Protein AF-A0A1I1RXA1-F1 (afdb_monomer_lite)

Radius of gyration: 14.14 Å; chains: 1; bounding box: 31×20×42 Å

Sequence (80 aa):
MDTLLIIFLILAFELLPIDSWLNKHNLIYVTPICYSLLLILILLLSVFGFANAFHWYDYVIAIITFIYEWLVLFKRIQKN

pLDDT: mean 71.7, std 10.11, range [50.16, 85.5]

Organism: NCBI:txid1505723

Foldseek 3Di:
DLVVVVVVVVVVVVPDVVVVVCVVVVVLVVVLVVLVVVLVVVVVCCVVPCVVVDDPVNNVVSVVSNVVSVVVSVVVVVVD

Secondary structure (DSSP, 8-state):
-HHHHHHHHHHHHHHSTHHHHHHHTT-TTHHHHHHHHHHHHHHHHHHTTGGGGS-HHHHHHHHHHHHHHHHHHHHHHHH-

Structure (mmCIF, N/CA/C/O backbone):
data_AF-A0A1I1RXA1-F1
#
_entry.id   AF-A0A1I1RXA1-F1
#
loop_
_atom_site.group_PDB
_atom_site.id
_atom_site.type_symbol
_atom_site.label_atom_id
_atom_site.label_alt_id
_atom_site.label_comp_id
_atom_site.label_asym_id
_atom_site.label_entity_id
_atom_site.label_seq_id
_atom_site.pdbx_PDB_ins_code
_atom_site.Cartn_x
_atom_site.Cartn_y
_atom_site.Cartn_z
_atom_site.occupancy
_atom_site.B_iso_or_equiv
_atom_site.auth_seq_id
_atom_site.auth_comp_id
_atom_site.auth_asym_id
_atom_site.auth_atom_id
_atom_site.pdbx_PDB_model_num
ATOM 1 N N . MET A 1 1 ? -1.744 0.403 -22.204 1.00 51.53 1 MET A N 1
ATOM 2 C CA . MET A 1 1 ? -2.910 -0.383 -21.732 1.00 51.53 1 MET A CA 1
ATOM 3 C C . MET A 1 1 ? -2.695 -0.873 -20.304 1.00 51.53 1 MET A C 1
ATOM 5 O O . MET A 1 1 ? -3.674 -1.037 -19.589 1.00 51.53 1 MET A O 1
ATOM 9 N N . ASP A 1 2 ? -1.444 -1.016 -19.863 1.00 50.16 2 ASP A N 1
ATOM 10 C CA . ASP A 1 2 ? -1.071 -1.567 -18.553 1.00 50.16 2 ASP A CA 1
ATOM 11 C C . ASP A 1 2 ? -1.432 -0.657 -17.363 1.00 50.16 2 ASP A C 1
ATOM 13 O O . ASP A 1 2 ? -1.931 -1.136 -16.349 1.00 50.16 2 ASP A O 1
ATOM 17 N N . THR A 1 3 ? -1.313 0.667 -17.510 1.00 53.44 3 THR A N 1
ATOM 18 C CA . THR A 1 3 ? -1.690 1.657 -16.479 1.00 53.44 3 THR A CA 1
ATOM 19 C C . THR A 1 3 ? -3.187 1.676 -16.170 1.00 53.44 3 THR A C 1
ATOM 21 O O . THR A 1 3 ? -3.578 1.760 -15.009 1.00 53.44 3 THR A O 1
ATOM 24 N N . LEU A 1 4 ? -4.047 1.527 -17.183 1.00 59.16 4 LEU A N 1
ATOM 25 C CA . LEU A 1 4 ? -5.499 1.441 -16.974 1.00 59.16 4 LEU A CA 1
ATOM 26 C C . LEU A 1 4 ? -5.895 0.175 -16.211 1.00 59.16 4 LEU A C 1
ATOM 28 O O . LEU A 1 4 ? -6.844 0.211 -15.436 1.00 59.16 4 LEU A O 1
ATOM 32 N N . LEU A 1 5 ? -5.164 -0.923 -16.410 1.00 57.66 5 LEU A N 1
ATOM 33 C CA . LEU A 1 5 ? -5.407 -2.195 -15.736 1.00 57.66 5 LEU A CA 1
ATOM 34 C C . LEU A 1 5 ? -5.052 -2.093 -14.245 1.00 57.66 5 LEU A C 1
ATOM 36 O O . LEU A 1 5 ? -5.825 -2.543 -13.407 1.00 57.66 5 LEU A O 1
A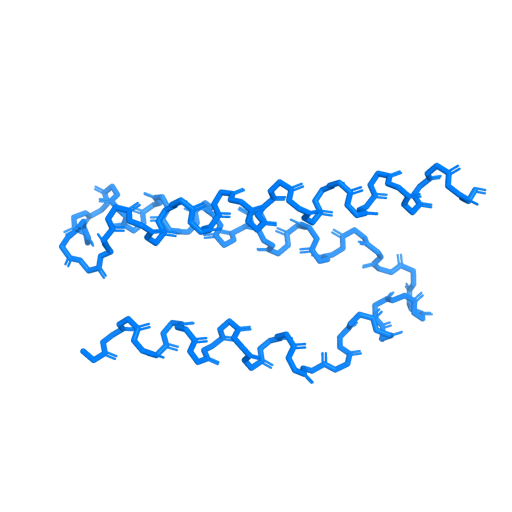TOM 40 N N . ILE A 1 6 ? -3.948 -1.415 -13.913 1.00 58.47 6 ILE A N 1
ATOM 41 C CA . ILE A 1 6 ? -3.541 -1.122 -12.527 1.00 58.47 6 ILE A CA 1
ATOM 42 C C . ILE A 1 6 ? -4.573 -0.220 -11.839 1.00 58.47 6 ILE A C 1
ATOM 44 O O . ILE A 1 6 ? -5.010 -0.523 -10.731 1.00 58.47 6 ILE A O 1
ATOM 48 N N . ILE A 1 7 ? -5.022 0.842 -12.513 1.00 57.31 7 ILE A N 1
ATOM 49 C CA . ILE A 1 7 ? -6.054 1.751 -11.993 1.00 57.31 7 ILE A CA 1
ATOM 50 C C . ILE A 1 7 ? -7.376 1.003 -11.764 1.00 57.31 7 ILE A C 1
ATOM 52 O O . ILE A 1 7 ? -7.983 1.156 -10.706 1.00 57.31 7 ILE A O 1
ATOM 56 N N . PHE A 1 8 ? -7.794 0.146 -12.703 1.00 59.16 8 PHE A N 1
ATOM 57 C CA . PHE A 1 8 ? -8.983 -0.696 -12.537 1.00 59.16 8 PHE A CA 1
ATOM 58 C C . PHE A 1 8 ? -8.850 -1.676 -11.372 1.00 59.16 8 PHE A C 1
ATOM 60 O O . PHE A 1 8 ? -9.830 -1.914 -10.673 1.00 59.16 8 PHE A O 1
ATOM 67 N N . LEU A 1 9 ? -7.660 -2.235 -11.145 1.00 56.84 9 LEU A N 1
ATOM 68 C CA . LEU A 1 9 ? -7.416 -3.178 -10.055 1.00 56.84 9 LEU A CA 1
ATOM 69 C C . LEU A 1 9 ? -7.466 -2.484 -8.686 1.00 56.84 9 LEU A C 1
ATOM 71 O O . LEU A 1 9 ? -8.038 -3.035 -7.748 1.00 56.84 9 LEU A O 1
ATOM 75 N N . ILE A 1 10 ? -6.925 -1.264 -8.594 1.00 58.66 10 ILE A N 1
ATOM 76 C CA . ILE A 1 10 ? -6.977 -0.426 -7.386 1.00 58.66 10 ILE A CA 1
ATOM 77 C C . ILE A 1 10 ? -8.426 -0.004 -7.097 1.00 58.66 10 ILE A C 1
ATOM 79 O O . ILE A 1 10 ? -8.909 -0.220 -5.988 1.00 58.66 10 ILE A O 1
ATOM 83 N N . LEU A 1 11 ? -9.153 0.494 -8.105 1.00 55.16 11 LEU A N 1
ATOM 84 C CA . LEU A 1 11 ? -10.568 0.874 -7.980 1.00 55.16 11 LEU A CA 1
ATOM 85 C C . LEU A 1 11 ? -11.471 -0.315 -7.633 1.00 55.16 11 LEU A C 1
ATOM 87 O O . LEU A 1 11 ? -12.405 -0.168 -6.852 1.00 55.16 11 LEU A O 1
ATOM 91 N N . ALA A 1 12 ? -11.209 -1.500 -8.191 1.00 58.78 12 ALA A N 1
ATOM 92 C CA . ALA A 1 12 ? -11.972 -2.709 -7.884 1.00 58.78 12 ALA A CA 1
ATOM 93 C C . ALA A 1 12 ? -11.747 -3.191 -6.442 1.00 58.78 12 ALA A C 1
ATOM 95 O O . ALA A 1 12 ? -12.679 -3.699 -5.820 1.00 58.78 12 ALA A O 1
ATOM 96 N N . PHE A 1 13 ? -10.538 -3.011 -5.902 1.00 52.38 13 PHE A N 1
ATOM 97 C CA . PHE A 1 13 ? -10.246 -3.280 -4.493 1.00 52.38 13 PHE A CA 1
ATOM 98 C C . PHE A 1 13 ? -10.951 -2.290 -3.561 1.00 52.38 13 PHE A C 1
ATOM 100 O O . PHE A 1 13 ? -11.474 -2.701 -2.528 1.00 52.38 13 PHE A O 1
ATOM 107 N N . GLU A 1 14 ? -11.014 -1.017 -3.950 1.00 55.03 14 GLU A N 1
ATOM 108 C CA . GLU A 1 14 ? -11.675 0.050 -3.189 1.00 55.03 14 GLU A CA 1
ATOM 109 C C . GLU A 1 14 ? -13.215 -0.066 -3.224 1.00 55.03 14 GLU A C 1
ATOM 111 O O . GLU A 1 14 ? -13.895 0.312 -2.273 1.00 55.03 14 GLU A O 1
ATOM 116 N N . LEU A 1 15 ? -13.783 -0.644 -4.293 1.00 54.59 15 LEU A N 1
ATOM 117 C CA . LEU A 1 15 ? -15.231 -0.869 -4.431 1.00 54.59 15 LEU A CA 1
ATOM 118 C C . LEU A 1 15 ? -15.763 -2.068 -3.637 1.00 54.59 15 LEU A C 1
ATOM 120 O O . LEU A 1 15 ? -16.976 -2.182 -3.429 1.00 54.59 15 LEU A O 1
ATOM 124 N N . LEU A 1 16 ? -14.897 -2.994 -3.230 1.00 58.75 16 LEU A N 1
ATOM 125 C CA . LEU A 1 16 ? -15.321 -4.114 -2.405 1.00 58.75 16 LEU A CA 1
ATOM 126 C C . LEU A 1 16 ? -15.541 -3.619 -0.968 1.00 58.75 16 LEU A C 1
ATOM 128 O O . LEU A 1 16 ? -14.720 -2.867 -0.446 1.00 58.75 16 LEU A O 1
ATOM 132 N N . PRO A 1 17 ? -16.584 -4.086 -0.254 1.00 62.03 17 PRO A N 1
ATOM 133 C CA . PRO A 1 17 ? -16.834 -3.732 1.146 1.00 62.03 17 PRO A CA 1
ATOM 134 C C . PRO A 1 17 ? -15.828 -4.406 2.107 1.00 62.03 17 PRO A C 1
ATOM 136 O O . PRO A 1 17 ? -16.183 -4.787 3.228 1.00 62.03 17 PRO A O 1
ATOM 139 N N . ILE A 1 18 ? -14.575 -4.564 1.668 1.00 65.56 18 ILE A N 1
ATOM 140 C CA . ILE A 1 18 ? -13.441 -5.141 2.387 1.00 65.56 18 ILE A CA 1
ATOM 141 C C . ILE A 1 18 ? -13.253 -4.423 3.719 1.00 65.56 18 ILE A C 1
ATOM 143 O O . ILE A 1 18 ? -13.106 -5.094 4.733 1.00 65.56 18 ILE A O 1
ATOM 147 N N . ASP A 1 19 ? -13.388 -3.097 3.766 1.00 61.66 19 ASP A N 1
ATOM 148 C CA . ASP A 1 19 ? -13.264 -2.340 5.017 1.00 61.66 19 ASP A CA 1
ATOM 149 C C . ASP A 1 19 ? -14.283 -2.752 6.083 1.00 61.66 19 ASP A C 1
ATOM 151 O O . ASP A 1 19 ? -13.954 -2.860 7.267 1.00 61.66 19 ASP A O 1
ATOM 155 N N . SER A 1 20 ? -15.527 -3.009 5.673 1.00 65.31 20 SER A N 1
ATOM 156 C CA . SER A 1 20 ? -16.590 -3.426 6.592 1.00 65.31 20 SER A CA 1
ATOM 157 C C . SER A 1 20 ? -16.370 -4.851 7.105 1.00 65.31 20 SER A C 1
ATOM 159 O O . SER A 1 20 ? -16.586 -5.133 8.286 1.00 65.31 20 SER A O 1
ATOM 161 N N . TRP A 1 21 ? -15.877 -5.738 6.237 1.00 68.81 21 TRP A N 1
ATOM 162 C CA . TRP A 1 21 ? -15.565 -7.121 6.577 1.00 68.81 21 TRP A CA 1
ATOM 163 C C . TRP A 1 21 ? -14.319 -7.213 7.471 1.00 68.81 21 TRP A C 1
ATOM 165 O O . TRP A 1 21 ? -14.341 -7.904 8.490 1.00 68.81 21 TRP A O 1
ATOM 175 N N . LEU A 1 22 ? -13.273 -6.442 7.166 1.00 66.75 22 LEU A N 1
ATOM 176 C CA . LEU A 1 22 ? -12.046 -6.357 7.959 1.00 66.75 22 LEU A CA 1
ATOM 177 C C . LEU A 1 22 ? -12.310 -5.793 9.356 1.00 66.75 22 LEU A C 1
ATOM 179 O O . LEU A 1 22 ? -11.843 -6.371 10.337 1.00 66.75 22 LEU A O 1
ATOM 183 N N . ASN A 1 23 ? -13.114 -4.731 9.476 1.00 66.25 23 ASN A N 1
ATOM 184 C CA . ASN A 1 23 ? -13.524 -4.217 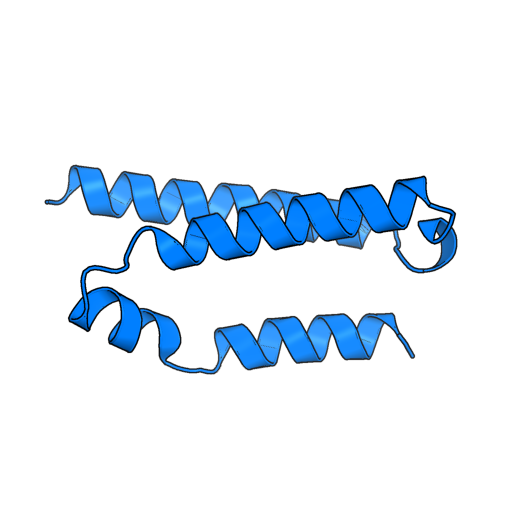10.786 1.00 66.25 23 ASN A CA 1
ATOM 185 C C . ASN A 1 23 ? -14.309 -5.263 11.588 1.00 66.25 23 ASN A C 1
ATOM 187 O O . ASN A 1 23 ? -14.058 -5.425 12.780 1.00 66.25 23 ASN A O 1
ATOM 191 N N . LYS A 1 24 ? -15.219 -6.011 10.948 1.00 71.88 24 LYS A N 1
ATOM 192 C CA . LYS A 1 24 ? -16.011 -7.056 11.619 1.00 71.88 24 LYS A CA 1
ATOM 193 C C . LYS A 1 24 ? -15.143 -8.181 12.195 1.00 71.88 24 LYS A C 1
ATOM 195 O O . LYS A 1 24 ? -15.517 -8.786 13.195 1.00 71.88 24 LYS A O 1
ATOM 200 N N . HIS A 1 25 ? -13.992 -8.445 11.582 1.00 74.38 25 HIS A N 1
ATOM 201 C CA . HIS A 1 25 ? -13.045 -9.475 12.008 1.00 74.38 25 HIS A CA 1
ATOM 202 C C . HIS A 1 25 ? -11.850 -8.934 12.818 1.00 74.38 25 HIS A C 1
ATOM 204 O O . HIS A 1 25 ? -10.906 -9.682 13.053 1.00 74.38 25 HIS A O 1
ATOM 210 N N . ASN A 1 26 ? -11.878 -7.672 13.277 1.00 66.62 26 ASN A N 1
ATOM 211 C CA . ASN A 1 26 ? -10.757 -7.003 13.969 1.00 66.62 26 ASN A CA 1
ATOM 212 C C . ASN A 1 26 ? -9.445 -6.958 13.159 1.00 66.62 26 ASN A C 1
ATOM 214 O O . ASN A 1 26 ? -8.357 -6.781 13.703 1.00 66.62 26 ASN A O 1
ATOM 218 N N . LEU A 1 27 ? -9.536 -7.058 11.836 1.00 72.94 27 LEU A N 1
ATOM 219 C CA . LEU A 1 27 ? -8.405 -7.062 10.913 1.00 72.94 27 LEU A CA 1
ATOM 220 C C . LEU A 1 27 ? -8.099 -5.648 10.389 1.00 72.94 27 LEU A C 1
ATOM 222 O O . LEU A 1 27 ? -7.795 -5.451 9.218 1.00 72.94 27 LEU A O 1
ATOM 226 N N . ILE A 1 28 ? -8.159 -4.649 11.271 1.00 67.69 28 ILE A N 1
ATOM 227 C CA . ILE A 1 28 ? -8.006 -3.221 10.931 1.00 67.69 28 ILE A CA 1
ATOM 228 C C . ILE A 1 28 ? -6.591 -2.915 10.404 1.00 67.69 28 ILE A C 1
ATOM 230 O O . ILE A 1 28 ? -6.396 -2.006 9.604 1.00 67.69 28 ILE A O 1
ATOM 234 N N . TYR A 1 29 ? -5.602 -3.712 10.811 1.00 72.94 29 TYR A N 1
ATOM 235 C CA . TYR A 1 29 ? -4.212 -3.589 10.369 1.00 72.94 29 TYR A CA 1
ATOM 236 C C . TYR A 1 29 ? -3.964 -4.146 8.961 1.00 72.94 29 TYR A C 1
ATOM 238 O O . TYR A 1 29 ? -2.934 -3.845 8.366 1.00 72.94 29 TYR A O 1
ATOM 246 N N . VAL A 1 30 ? -4.873 -4.961 8.413 1.00 74.38 30 VAL A N 1
ATOM 247 C CA . VAL A 1 30 ? -4.642 -5.655 7.135 1.00 74.38 30 VAL A CA 1
ATOM 248 C C . VAL A 1 30 ? -4.630 -4.678 5.965 1.00 74.38 30 VAL A C 1
ATOM 250 O O . VAL A 1 30 ? -3.760 -4.791 5.104 1.00 74.38 30 VAL A O 1
ATOM 253 N N . THR A 1 31 ? -5.522 -3.686 5.961 1.00 73.62 31 THR A N 1
ATOM 254 C CA . THR A 1 31 ? -5.597 -2.667 4.904 1.00 73.62 31 THR A CA 1
ATOM 255 C C . THR A 1 31 ? -4.266 -1.915 4.733 1.00 73.62 31 THR A C 1
ATOM 257 O O . THR A 1 31 ? -3.655 -2.037 3.668 1.00 73.62 31 THR A O 1
ATOM 260 N N . PRO A 1 32 ? -3.705 -1.245 5.763 1.00 77.19 32 PRO A N 1
ATOM 261 C CA . PRO A 1 32 ? -2.432 -0.534 5.622 1.00 77.19 32 PRO A CA 1
ATOM 262 C C . PRO A 1 32 ? -1.247 -1.464 5.316 1.00 77.19 32 PRO A C 1
ATOM 264 O O . PRO A 1 32 ? -0.322 -1.066 4.603 1.00 77.19 32 PRO A O 1
ATOM 267 N N . ILE A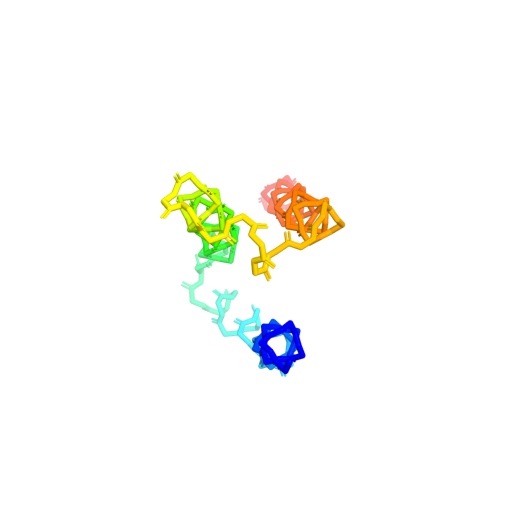 1 33 ? -1.266 -2.719 5.785 1.00 79.50 33 ILE A N 1
ATOM 268 C CA . ILE A 1 33 ? -0.240 -3.718 5.437 1.00 79.50 33 ILE A CA 1
ATOM 269 C C . ILE A 1 33 ? -0.294 -4.069 3.942 1.00 79.50 33 ILE A C 1
ATOM 271 O O . ILE A 1 33 ? 0.753 -4.125 3.294 1.00 79.50 33 ILE A O 1
ATOM 275 N N . CYS A 1 34 ? -1.485 -4.248 3.365 1.00 78.69 34 CYS A N 1
ATOM 276 C CA . CYS A 1 34 ? -1.650 -4.492 1.929 1.00 78.69 34 CYS A CA 1
ATOM 277 C C . CYS A 1 34 ? -1.113 -3.331 1.084 1.00 78.69 34 CYS A C 1
ATOM 279 O O . CYS A 1 34 ? -0.366 -3.569 0.135 1.00 78.69 34 CYS A O 1
ATOM 281 N N . TYR A 1 35 ? -1.410 -2.084 1.453 1.00 76.25 35 TYR A N 1
ATOM 282 C CA . TYR A 1 35 ? -0.867 -0.918 0.747 1.00 76.25 35 TYR A CA 1
ATOM 283 C C . TYR A 1 35 ? 0.651 -0.765 0.921 1.00 76.25 35 TYR A C 1
ATOM 285 O O . TYR A 1 35 ? 1.340 -0.347 -0.008 1.00 76.25 35 TYR A O 1
ATOM 293 N N . SER A 1 36 ? 1.201 -1.175 2.068 1.00 79.31 36 SER A N 1
ATOM 294 C CA . SER A 1 36 ? 2.655 -1.241 2.287 1.00 79.31 36 SER A CA 1
ATOM 295 C C . SER A 1 36 ? 3.321 -2.255 1.351 1.00 79.31 36 SER A C 1
ATOM 297 O O . SER A 1 36 ? 4.337 -1.954 0.725 1.00 79.31 36 SER A O 1
ATOM 299 N N . LEU A 1 37 ? 2.725 -3.443 1.206 1.00 78.31 37 LEU A N 1
ATOM 300 C CA . LEU A 1 37 ? 3.185 -4.472 0.268 1.00 78.31 37 LEU A CA 1
ATOM 301 C C . LEU A 1 37 ? 3.074 -4.011 -1.189 1.00 78.31 37 LEU A C 1
ATOM 303 O O . LEU A 1 37 ? 3.991 -4.253 -1.972 1.00 78.31 37 LEU A O 1
ATOM 307 N N . LEU A 1 38 ? 1.993 -3.310 -1.542 1.00 78.75 38 LEU A N 1
ATOM 308 C CA . LEU A 1 38 ? 1.797 -2.735 -2.873 1.00 78.75 38 LEU A CA 1
ATOM 309 C C . LEU A 1 38 ? 2.900 -1.719 -3.212 1.00 78.75 38 LEU A C 1
ATOM 311 O O . LEU A 1 38 ? 3.483 -1.784 -4.293 1.00 78.75 38 LEU A O 1
ATOM 315 N N . LEU A 1 39 ? 3.233 -0.822 -2.278 1.00 82.31 39 LEU A N 1
ATOM 316 C CA . LEU A 1 39 ? 4.316 0.151 -2.447 1.00 82.31 39 LEU A CA 1
ATOM 317 C C . LEU A 1 39 ? 5.662 -0.551 -2.691 1.00 82.31 39 LEU A C 1
ATOM 319 O O . LEU A 1 39 ? 6.388 -0.200 -3.620 1.00 82.31 39 LEU A O 1
ATOM 323 N N . ILE A 1 40 ? 5.978 -1.571 -1.886 1.00 83.50 40 ILE A N 1
ATOM 324 C CA . ILE A 1 40 ? 7.210 -2.363 -2.029 1.00 83.50 40 ILE A CA 1
ATOM 325 C C . ILE A 1 40 ? 7.251 -3.062 -3.391 1.00 83.50 40 ILE A C 1
ATOM 327 O O . ILE A 1 40 ? 8.293 -3.068 -4.044 1.00 83.50 40 ILE A O 1
ATOM 331 N N . LEU A 1 41 ? 6.124 -3.613 -3.845 1.00 79.31 41 LEU A N 1
ATOM 332 C CA . LEU A 1 41 ? 6.016 -4.269 -5.144 1.00 79.31 41 LEU A CA 1
ATOM 333 C C . LEU A 1 41 ? 6.270 -3.287 -6.298 1.00 79.31 41 LEU A C 1
ATOM 335 O O . LEU A 1 41 ? 7.039 -3.606 -7.203 1.00 79.31 41 LEU A O 1
ATOM 339 N N . ILE A 1 42 ? 5.678 -2.089 -6.247 1.00 77.62 42 ILE A N 1
ATOM 340 C CA . ILE A 1 42 ? 5.881 -1.030 -7.252 1.00 77.62 42 ILE A CA 1
ATOM 341 C C . ILE A 1 42 ? 7.353 -0.591 -7.283 1.00 77.62 42 ILE A C 1
ATOM 343 O O . ILE A 1 42 ? 7.938 -0.456 -8.359 1.00 77.62 42 ILE A O 1
ATOM 347 N N . LEU A 1 43 ? 7.982 -0.426 -6.115 1.00 80.56 43 LEU A N 1
ATOM 348 C CA . LEU A 1 43 ? 9.405 -0.088 -6.017 1.00 80.56 43 LEU A CA 1
ATOM 349 C C . LEU A 1 43 ? 10.303 -1.205 -6.567 1.00 80.56 43 LEU A C 1
ATOM 351 O O . LEU A 1 43 ? 11.232 -0.921 -7.319 1.00 80.56 43 LEU A O 1
ATOM 355 N N . LEU A 1 44 ? 10.016 -2.471 -6.250 1.00 80.06 44 LEU A N 1
ATOM 356 C CA . LEU A 1 44 ? 10.754 -3.617 -6.792 1.00 80.06 44 LEU A CA 1
ATOM 357 C C . LEU A 1 44 ? 10.637 -3.679 -8.317 1.00 80.06 44 LEU A C 1
ATOM 359 O O . LEU A 1 44 ? 11.654 -3.776 -8.999 1.00 80.06 44 LEU A O 1
ATOM 363 N N . LEU A 1 45 ? 9.423 -3.572 -8.860 1.00 75.44 45 LEU A N 1
ATOM 364 C CA . LEU A 1 45 ? 9.188 -3.567 -10.308 1.00 75.44 45 LEU A CA 1
ATOM 365 C C . LEU A 1 45 ? 9.962 -2.435 -11.000 1.00 75.44 45 LEU A C 1
ATOM 367 O O . LEU A 1 45 ? 10.584 -2.662 -12.039 1.00 75.44 45 LEU A O 1
ATOM 371 N N . SER A 1 46 ? 10.001 -1.250 -10.388 1.00 73.50 46 SER A N 1
ATOM 372 C CA . SER A 1 46 ? 10.803 -0.118 -10.862 1.00 73.50 46 SER A CA 1
ATOM 373 C C . SER A 1 46 ? 12.297 -0.450 -10.956 1.00 73.50 46 SER A C 1
ATOM 375 O O . SER A 1 46 ? 12.924 -0.208 -11.989 1.00 73.50 46 SER A O 1
ATOM 377 N N . VAL A 1 47 ? 12.856 -1.077 -9.913 1.00 77.12 47 VAL A N 1
ATOM 378 C CA . VAL A 1 47 ? 14.278 -1.465 -9.836 1.00 77.12 47 VAL A CA 1
ATOM 379 C C . VAL A 1 47 ? 14.630 -2.582 -10.824 1.00 77.12 47 VAL A C 1
ATOM 381 O O . VAL A 1 47 ? 15.712 -2.561 -11.407 1.00 77.12 47 VAL A O 1
ATOM 384 N N . PHE A 1 48 ? 13.722 -3.528 -11.077 1.00 77.38 48 PHE A N 1
ATOM 385 C CA . PHE A 1 48 ? 13.931 -4.640 -12.018 1.00 77.38 48 PHE A CA 1
ATOM 386 C C . PHE A 1 48 ? 13.787 -4.257 -13.504 1.00 77.38 48 PHE A C 1
ATOM 388 O O . PHE A 1 48 ? 13.696 -5.132 -14.364 1.00 77.38 48 PHE A O 1
ATOM 395 N N . GLY A 1 49 ? 13.798 -2.963 -13.834 1.00 65.12 49 GLY A N 1
ATOM 396 C CA . GLY A 1 49 ? 13.817 -2.490 -15.220 1.00 65.12 49 GLY A CA 1
ATOM 397 C C . GLY A 1 49 ? 12.436 -2.283 -15.844 1.00 65.12 49 GLY A C 1
ATOM 398 O O . GLY A 1 49 ? 12.356 -1.911 -17.014 1.00 65.12 49 GLY A O 1
ATOM 399 N N . PHE A 1 50 ? 11.351 -2.413 -15.071 1.00 66.19 50 PHE A N 1
ATOM 400 C CA . PHE A 1 50 ? 10.011 -1.991 -15.500 1.00 66.19 50 PHE A CA 1
ATOM 401 C C . PHE A 1 50 ? 9.769 -0.491 -15.278 1.00 66.19 50 PHE A C 1
ATOM 403 O O . PHE A 1 50 ? 8.627 -0.043 -15.280 1.00 66.19 50 PHE A O 1
ATOM 410 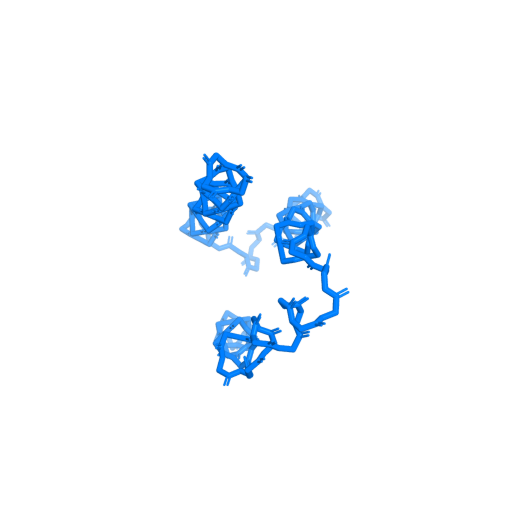N N . ALA A 1 51 ? 10.821 0.320 -15.133 1.00 62.91 51 ALA A N 1
ATOM 411 C CA . ALA A 1 51 ? 10.703 1.768 -14.953 1.00 62.91 51 ALA A CA 1
ATOM 412 C C . ALA A 1 51 ? 9.909 2.461 -16.083 1.00 62.91 51 ALA A C 1
ATOM 414 O O . ALA A 1 51 ? 9.241 3.451 -15.825 1.00 62.91 51 ALA A O 1
ATOM 415 N N . ASN A 1 52 ? 9.908 1.915 -17.307 1.00 64.56 52 ASN A N 1
ATOM 416 C CA . ASN A 1 52 ? 9.082 2.422 -18.415 1.00 64.56 52 ASN A CA 1
ATOM 417 C C . ASN A 1 52 ? 7.586 2.072 -18.301 1.00 64.56 52 ASN A C 1
ATOM 419 O O . ASN A 1 52 ? 6.780 2.658 -19.019 1.00 64.56 52 ASN A O 1
ATOM 423 N N . ALA A 1 53 ? 7.210 1.114 -17.448 1.00 69.12 53 ALA A N 1
ATOM 424 C CA . ALA A 1 53 ? 5.818 0.713 -17.236 1.00 69.12 53 ALA A CA 1
ATOM 425 C C . ALA A 1 53 ? 5.087 1.613 -16.225 1.00 69.12 53 ALA A C 1
ATOM 427 O O . ALA A 1 53 ? 3.860 1.605 -16.182 1.00 69.12 53 ALA A O 1
ATOM 428 N N . PHE A 1 54 ? 5.834 2.388 -15.435 1.00 71.88 54 PHE A N 1
ATOM 429 C CA . PHE A 1 54 ? 5.307 3.240 -14.375 1.00 71.88 54 PHE A CA 1
ATOM 430 C C . PHE A 1 54 ? 5.765 4.674 -14.586 1.00 71.88 54 PHE A C 1
ATOM 432 O O . PHE A 1 54 ? 6.961 4.965 -14.660 1.00 71.88 54 PHE A O 1
ATOM 439 N N . HIS A 1 55 ? 4.818 5.595 -14.645 1.00 80.19 55 HIS A N 1
ATOM 440 C CA . HIS A 1 55 ? 5.130 7.008 -14.717 1.00 80.19 55 HIS A CA 1
ATOM 441 C C . HIS A 1 55 ? 5.470 7.560 -13.334 1.00 80.19 55 HIS A C 1
ATOM 443 O O . HIS A 1 55 ? 5.052 7.032 -12.307 1.00 80.19 55 HIS A O 1
ATOM 449 N N . TRP A 1 56 ? 6.196 8.679 -13.297 1.00 78.12 56 TRP A N 1
ATOM 450 C CA . TRP A 1 56 ? 6.581 9.344 -12.047 1.00 78.12 56 TRP A CA 1
ATOM 451 C C . TRP A 1 56 ? 5.377 9.623 -11.123 1.00 78.12 56 TRP A C 1
ATOM 453 O O . TRP A 1 56 ? 5.509 9.539 -9.905 1.00 78.12 56 TRP A O 1
ATOM 463 N N . TYR A 1 57 ? 4.198 9.901 -11.692 1.00 77.12 57 TYR A N 1
ATOM 464 C CA . TYR A 1 57 ? 2.976 10.163 -10.933 1.00 77.12 57 TYR A CA 1
ATOM 465 C C . TYR A 1 57 ? 2.374 8.904 -10.290 1.00 77.12 57 TYR A C 1
ATOM 467 O O . TYR A 1 57 ? 1.745 9.025 -9.241 1.00 77.12 57 TYR A O 1
ATOM 475 N N . ASP A 1 58 ? 2.608 7.705 -10.836 1.00 76.56 58 ASP A N 1
ATOM 476 C CA . ASP A 1 58 ? 2.121 6.445 -10.252 1.00 76.56 58 ASP A CA 1
ATOM 477 C C . ASP A 1 58 ? 2.789 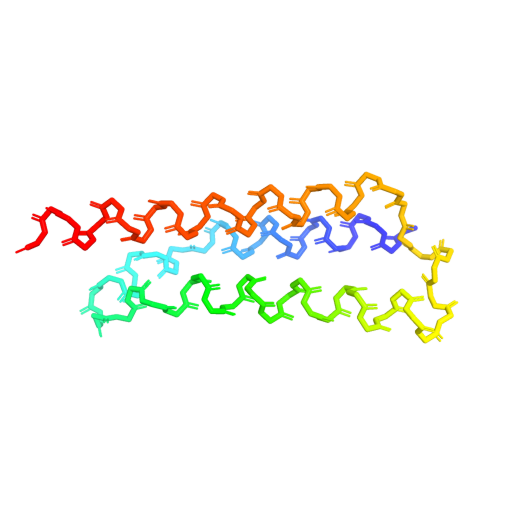6.185 -8.892 1.00 76.56 58 ASP A C 1
ATOM 479 O O . ASP A 1 58 ? 2.136 5.786 -7.927 1.00 76.56 58 ASP A O 1
ATOM 483 N N . TYR A 1 59 ? 4.081 6.513 -8.776 1.00 77.94 59 TYR A N 1
ATOM 484 C CA . TYR A 1 59 ? 4.812 6.451 -7.508 1.00 77.94 59 TYR A CA 1
ATOM 485 C C . TYR A 1 59 ? 4.280 7.464 -6.492 1.00 77.94 59 TYR A C 1
ATOM 487 O O . TYR A 1 59 ? 4.146 7.143 -5.313 1.00 77.94 59 TYR A O 1
ATOM 495 N N . VAL A 1 60 ? 3.953 8.681 -6.940 1.00 80.19 60 VAL A N 1
ATOM 496 C CA . VAL A 1 60 ? 3.396 9.728 -6.070 1.00 80.19 60 VAL A CA 1
ATOM 497 C C . VAL A 1 60 ? 2.040 9.297 -5.517 1.00 80.19 60 VAL A C 1
ATOM 499 O O . VAL A 1 60 ? 1.814 9.416 -4.314 1.00 80.19 60 VAL A O 1
ATOM 502 N N . ILE A 1 61 ? 1.168 8.742 -6.363 1.00 80.75 61 ILE A N 1
ATOM 503 C CA . ILE A 1 61 ? -0.137 8.219 -5.943 1.00 80.75 61 ILE A CA 1
ATOM 504 C C . ILE A 1 61 ? 0.055 7.089 -4.927 1.00 80.75 61 ILE A C 1
ATOM 506 O O . ILE A 1 61 ? -0.521 7.154 -3.845 1.00 80.75 61 ILE A O 1
ATOM 510 N N . ALA A 1 62 ? 0.927 6.115 -5.208 1.00 79.75 62 ALA A N 1
ATOM 511 C CA . ALA A 1 62 ? 1.187 5.003 -4.294 1.00 79.75 62 ALA A CA 1
ATOM 512 C C . ALA A 1 62 ? 1.700 5.468 -2.916 1.00 79.75 62 ALA A C 1
ATOM 514 O O . ALA A 1 62 ? 1.260 4.954 -1.886 1.00 79.75 62 ALA A O 1
ATOM 515 N N . ILE A 1 63 ? 2.584 6.474 -2.879 1.00 82.00 63 ILE A N 1
ATOM 516 C CA . ILE A 1 63 ? 3.089 7.068 -1.630 1.00 82.00 63 ILE A CA 1
ATOM 517 C C . ILE A 1 63 ? 1.969 7.788 -0.868 1.00 82.00 63 ILE A C 1
ATOM 519 O O . ILE A 1 63 ? 1.849 7.616 0.346 1.00 82.00 63 ILE A O 1
ATOM 523 N N . ILE A 1 64 ? 1.141 8.583 -1.553 1.00 84.12 64 ILE A N 1
ATOM 524 C CA . ILE A 1 64 ? 0.025 9.302 -0.920 1.00 84.12 64 ILE A CA 1
ATOM 525 C C . ILE A 1 64 ? -0.974 8.310 -0.322 1.00 84.12 64 ILE A C 1
ATOM 527 O O . ILE A 1 64 ? -1.365 8.471 0.835 1.00 84.12 64 ILE A O 1
ATOM 531 N N . THR A 1 65 ? -1.347 7.268 -1.068 1.00 77.56 65 THR A N 1
ATOM 532 C CA . THR A 1 65 ? -2.275 6.234 -0.596 1.00 77.56 65 THR A CA 1
ATOM 533 C C . THR A 1 65 ? -1.696 5.465 0.591 1.00 77.56 65 THR A C 1
ATOM 535 O O . THR A 1 65 ? -2.394 5.256 1.580 1.00 77.56 65 THR A O 1
ATOM 538 N N . PHE A 1 66 ? -0.401 5.132 0.562 1.00 85.50 66 PHE A N 1
ATOM 539 C CA . PHE A 1 66 ? 0.287 4.541 1.712 1.00 85.50 66 PHE A CA 1
ATOM 540 C C . PHE A 1 66 ? 0.179 5.434 2.958 1.00 85.50 66 PHE A C 1
ATOM 542 O O . PHE A 1 66 ? -0.259 4.976 4.013 1.00 85.50 66 PHE A O 1
ATOM 549 N N . ILE A 1 67 ? 0.528 6.720 2.846 1.00 85.50 67 ILE A N 1
ATOM 550 C CA . ILE A 1 67 ? 0.469 7.660 3.977 1.00 85.50 67 ILE A CA 1
ATOM 551 C C . ILE A 1 67 ? -0.968 7.799 4.500 1.00 85.50 67 ILE A C 1
ATOM 553 O O . ILE A 1 67 ? -1.186 7.819 5.714 1.00 85.50 67 ILE A O 1
ATOM 557 N N . TYR A 1 68 ? -1.944 7.885 3.596 1.00 83.56 68 TYR A N 1
ATOM 558 C CA . TYR A 1 68 ? -3.357 8.014 3.937 1.00 83.56 68 TYR A CA 1
ATOM 559 C C . TYR A 1 68 ? -3.853 6.839 4.789 1.00 83.56 68 TYR A C 1
ATOM 561 O O . TYR A 1 68 ? -4.427 7.059 5.856 1.00 83.56 68 TYR A O 1
ATOM 569 N N . GLU A 1 69 ? -3.568 5.607 4.377 1.00 82.56 69 GLU A N 1
ATOM 570 C CA . GLU A 1 69 ? -4.015 4.397 5.077 1.00 82.56 69 GLU A CA 1
ATOM 571 C C . GLU A 1 69 ? -3.420 4.273 6.481 1.00 82.56 69 GLU A C 1
ATOM 573 O O . GLU A 1 69 ? -4.124 3.971 7.451 1.00 82.56 69 GLU A O 1
ATOM 578 N N . TRP A 1 70 ? -2.136 4.604 6.634 1.00 83.00 70 TRP A N 1
ATOM 579 C CA . TRP A 1 70 ? -1.505 4.658 7.952 1.00 83.00 70 TRP A CA 1
ATOM 580 C C . TRP A 1 70 ? -2.124 5.745 8.837 1.00 83.00 70 TRP A C 1
ATOM 582 O O . TRP A 1 70 ? -2.398 5.491 10.011 1.00 83.00 70 TRP A O 1
ATOM 592 N N . LEU A 1 71 ? -2.421 6.932 8.297 1.00 85.12 71 LEU A N 1
ATOM 593 C CA . LEU A 1 71 ? -3.120 7.986 9.043 1.00 85.12 71 LEU A CA 1
ATOM 594 C C . LEU A 1 71 ? -4.526 7.556 9.483 1.00 85.12 71 LEU A C 1
ATOM 596 O O . LEU A 1 71 ? -4.940 7.874 10.603 1.00 85.12 71 LEU A O 1
ATOM 600 N N . VAL A 1 72 ? -5.265 6.843 8.631 1.00 83.81 72 VAL A N 1
ATOM 601 C CA . VAL A 1 72 ? -6.587 6.297 8.967 1.00 83.81 72 VAL A CA 1
ATOM 602 C C . VAL A 1 72 ? -6.472 5.274 10.097 1.00 83.81 72 VAL A C 1
ATOM 604 O O . VAL A 1 72 ? -7.239 5.357 11.063 1.00 83.81 72 VAL A O 1
ATOM 607 N N . LEU A 1 73 ? -5.494 4.368 10.032 1.00 83.69 73 LEU A N 1
ATOM 608 C CA . LEU A 1 73 ? -5.219 3.404 11.098 1.00 83.69 73 LEU A CA 1
ATOM 609 C C . LEU A 1 73 ? -4.888 4.109 12.421 1.00 83.69 73 LEU A C 1
ATOM 611 O O . LEU A 1 73 ? -5.515 3.812 13.437 1.00 83.69 73 LEU A O 1
ATOM 615 N N . PHE A 1 74 ? -3.958 5.070 12.416 1.00 83.88 74 PHE A N 1
ATOM 616 C CA . PHE A 1 74 ? -3.584 5.820 13.622 1.00 83.88 74 PHE A CA 1
ATOM 617 C C . PHE A 1 74 ? -4.790 6.527 14.250 1.00 83.88 74 PHE A C 1
ATOM 619 O O . PHE A 1 74 ? -4.989 6.447 15.463 1.00 83.88 74 PHE A O 1
ATOM 626 N N . LYS A 1 75 ? -5.647 7.150 13.431 1.00 82.75 75 LYS A N 1
ATOM 627 C CA . LYS A 1 75 ? -6.893 7.770 13.909 1.00 82.75 75 LYS A CA 1
ATOM 628 C C . LYS A 1 75 ? -7.873 6.756 14.503 1.00 82.75 75 LYS A C 1
ATOM 630 O O . LYS A 1 75 ? -8.577 7.101 15.449 1.00 82.75 75 LYS A O 1
ATOM 635 N N . ARG A 1 76 ? -7.956 5.536 13.956 1.00 79.06 76 ARG A N 1
ATOM 636 C CA . ARG A 1 76 ? -8.809 4.465 14.505 1.00 79.06 76 ARG A CA 1
ATOM 637 C C . ARG A 1 76 ? -8.272 3.955 15.841 1.00 79.06 76 ARG A C 1
ATOM 639 O O . ARG A 1 76 ? -9.058 3.825 16.770 1.00 79.06 76 ARG A O 1
ATOM 646 N N . ILE A 1 77 ? -6.960 3.740 15.959 1.00 79.50 77 ILE A N 1
ATOM 647 C CA . ILE A 1 77 ? -6.319 3.306 17.212 1.00 79.50 77 ILE A CA 1
ATOM 648 C C . ILE A 1 77 ? -6.507 4.353 18.313 1.00 79.50 77 ILE A C 1
ATOM 650 O O . ILE A 1 77 ? -6.819 3.988 19.433 1.00 79.50 77 ILE A O 1
ATOM 654 N N . GLN A 1 78 ? -6.381 5.647 18.003 1.00 77.38 78 GLN A N 1
ATOM 655 C CA . GLN A 1 78 ? -6.563 6.717 18.992 1.00 77.38 78 GLN A CA 1
ATOM 656 C C . GLN A 1 78 ? -8.018 6.861 19.489 1.00 77.38 78 GLN A C 1
ATOM 658 O O . GLN A 1 78 ? -8.254 7.484 20.522 1.00 77.38 78 GLN A O 1
ATOM 663 N N . LYS A 1 79 ? -9.002 6.343 18.741 1.00 68.94 79 LYS A N 1
ATOM 664 C CA . LYS A 1 79 ? -10.428 6.386 19.107 1.00 68.94 79 LYS A CA 1
ATOM 665 C C . LYS A 1 79 ? -10.908 5.166 19.904 1.00 68.94 79 LYS A C 1
ATOM 667 O O . LYS A 1 79 ? -12.013 5.241 20.438 1.00 68.94 79 LYS A O 1
ATOM 672 N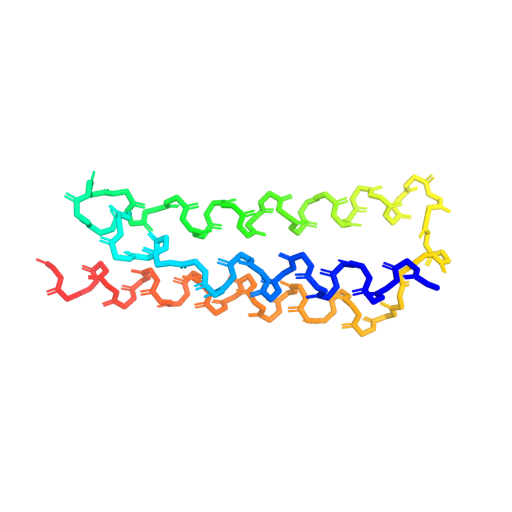 N . ASN A 1 80 ? -10.137 4.079 19.924 1.00 55.34 80 ASN A N 1
ATOM 673 C CA . ASN A 1 80 ? -10.415 2.856 20.686 1.00 55.34 80 ASN A CA 1
ATOM 674 C C . ASN A 1 80 ? -9.723 2.910 22.050 1.00 55.34 80 ASN A C 1
ATOM 676 O O . ASN A 1 80 ? -10.297 2.345 23.003 1.00 55.34 80 ASN A O 1
#